Protein AF-A0AA94JSD7-F1 (afdb_monomer)

InterPro domains:
  IPR000891 Pyruvate carboxyltransferase [PS50991] (88-175)
  IPR013785 Aldolase-type TIM barrel [G3DSA:3.20.20.70] (73-175)
  IPR055268 Pyruvate carboxylase-like [PTHR43778] (1-175)

Secondary structure (DSSP, 8-state):
-TTTTTT-GGGG--PPP--HHHHHHHHHHHHHHH--TTS---PPPP----------HHHHTT---HHHHHHHHHHHHHHHHHHT-SS---EE-TTTHHHHHHSTT---HHHHHHHHHHHHHHTTTSSEEEEEETTHHHHIIIII-S-HHHHHHHHHHH--SSEEEEE-BTTTBT-

Foldseek 3Di:
DVCPPVVCCCVPVDDDDDDPPVVVVVVVVCCLVPNAPPDPPDPDDDDDDDDADADDPVVLVPQAELLNQCVPPNPVSSVVVVVPDPDDADEAAVQDDVCVVVVVLPDDLVVCLSRLRVVLVVCSHHAEYAHEADQNCVCCVPPVVHHVVCSVVSSCSNRVHHHYDYDADPPPGRD

Organism: NCBI:txid913109

Radius of gyration: 22.59 Å; Cα contacts (8 Å, |Δi|>4): 185; chains: 1; bounding box: 68×52×49 Å

pLDDT: mean 97.08, std 2.88, range [76.56, 98.94]

Nearest PDB structures (foldseek):
  3hb9-assembly1_A  TM=9.788E-01  e=1.156E-22  Staphylococcus aureus subsp. aureus Mu50
  8gk8-assembly1_C  TM=9.908E-01  e=3.538E-22  Staphylococcus aureus
  4hnv-assembly1_C  TM=9.546E-01  e=1.786E-22  Staphylococcus aureus
  3hb9-assembly1_B  TM=9.828E-01  e=3.325E-22  Staphylococcus aureus subsp. aureus Mu50
  3hbl-assembly1_D  TM=9.261E-01  e=3.765E-22  Staphylococcus aureus subsp. aureus Mu50

Sequence (175 aa):
TTKFIEETPELFDIAPTLDRGTKTLEYIGNVTINGFPNVEKRPKPEYESTKIPKISQKKINQLSGTKQILEQHGPTGVANWVRQQEDVLITDTTFRDAHQSLLATRVRTKDMMNIASKTAEVFKDSFSLEMWGGATFDVAYNFLKENPWERLERLRKAIPNVLFQMLLRASNAVG

Mean predicted aligned error: 3.94 Å

Structure (mmCIF, N/CA/C/O backbone):
data_AF-A0AA94JSD7-F1
#
_entry.id   AF-A0AA94JSD7-F1
#
loop_
_atom_site.group_PDB
_atom_site.id
_atom_site.type_symbol
_atom_site.label_atom_id
_atom_site.label_alt_id
_atom_site.label_comp_id
_atom_site.label_asym_id
_atom_site.label_entity_id
_atom_site.label_seq_id
_atom_site.pdbx_PDB_ins_code
_atom_site.Cartn_x
_atom_site.Cartn_y
_atom_site.Cartn_z
_atom_site.occupancy
_atom_site.B_iso_or_equiv
_atom_site.auth_seq_id
_atom_site.auth_comp_id
_atom_site.auth_asym_id
_atom_site.auth_atom_id
_atom_site.pdbx_PDB_model_num
ATOM 1 N N . THR A 1 1 ? 43.058 32.767 -19.040 1.00 81.81 1 THR A N 1
ATOM 2 C CA . THR A 1 1 ? 44.364 32.103 -19.258 1.00 81.81 1 THR A CA 1
ATOM 3 C C . THR A 1 1 ? 44.092 30.747 -19.898 1.00 81.81 1 THR A C 1
ATOM 5 O O . THR A 1 1 ? 42.932 30.358 -19.961 1.00 81.81 1 THR A O 1
ATOM 8 N N . THR A 1 2 ? 45.097 30.011 -20.376 1.00 87.06 2 THR A N 1
ATOM 9 C CA . THR A 1 2 ? 44.899 28.628 -20.866 1.00 87.06 2 THR A CA 1
ATOM 10 C C . THR A 1 2 ? 44.629 27.617 -19.744 1.00 87.06 2 THR A C 1
ATOM 12 O O . THR A 1 2 ? 44.245 26.492 -20.033 1.00 87.06 2 THR A O 1
ATOM 15 N N . LYS A 1 3 ? 44.780 28.020 -18.474 1.00 92.44 3 LYS A N 1
ATOM 16 C CA . LYS A 1 3 ? 44.637 27.167 -17.285 1.00 92.44 3 LYS A CA 1
ATOM 17 C C . LYS A 1 3 ? 43.233 27.121 -16.683 1.00 92.44 3 LYS A C 1
ATOM 19 O O . LYS A 1 3 ? 43.038 26.470 -15.669 1.00 92.44 3 LYS A O 1
ATOM 24 N N . PHE A 1 4 ? 42.249 27.770 -17.307 1.00 93.25 4 PHE A N 1
ATOM 25 C CA . PHE A 1 4 ? 40.882 27.850 -16.778 1.00 93.25 4 PHE A CA 1
ATOM 26 C C . PHE A 1 4 ? 40.299 26.478 -16.388 1.00 93.25 4 PHE A C 1
ATOM 28 O O . PHE A 1 4 ? 39.734 26.342 -15.316 1.00 93.25 4 PHE A O 1
ATOM 35 N N . ILE A 1 5 ? 40.500 25.441 -17.207 1.00 91.81 5 ILE A N 1
ATOM 36 C CA . ILE A 1 5 ? 40.000 24.087 -16.904 1.00 91.81 5 ILE A CA 1
ATOM 37 C C . ILE A 1 5 ? 40.773 23.432 -15.742 1.00 91.81 5 ILE A C 1
ATOM 39 O O . ILE A 1 5 ? 40.181 22.705 -14.952 1.00 91.81 5 ILE A O 1
ATOM 43 N N . GLU A 1 6 ? 42.078 23.693 -15.613 1.00 93.31 6 GLU A N 1
ATOM 44 C CA . GLU A 1 6 ? 42.913 23.175 -14.513 1.00 93.31 6 GLU A CA 1
ATOM 45 C C . GLU A 1 6 ? 42.570 23.845 -13.171 1.00 93.31 6 GLU A C 1
ATOM 47 O O . GLU A 1 6 ? 42.670 23.222 -12.118 1.00 93.31 6 GLU A O 1
ATOM 52 N N . GLU A 1 7 ? 42.165 25.116 -13.214 1.00 94.00 7 GLU A N 1
ATOM 53 C CA . GLU A 1 7 ? 41.903 25.967 -12.047 1.00 94.00 7 GLU A CA 1
ATOM 54 C C . GLU A 1 7 ? 40.433 25.926 -11.580 1.00 94.00 7 GLU A C 1
ATOM 56 O O . GLU A 1 7 ? 40.084 26.601 -10.616 1.00 94.00 7 GLU A O 1
ATOM 61 N N . THR A 1 8 ? 39.558 25.160 -12.243 1.00 94.06 8 THR A N 1
ATOM 62 C CA . THR A 1 8 ? 38.105 25.103 -11.965 1.00 94.06 8 THR A CA 1
ATOM 63 C C . THR A 1 8 ? 37.633 23.643 -11.809 1.00 94.06 8 THR A C 1
ATOM 65 O O . THR A 1 8 ? 37.013 23.083 -12.720 1.00 94.06 8 THR A O 1
ATOM 68 N N . PRO A 1 9 ? 37.959 22.972 -10.683 1.00 93.31 9 PRO A N 1
ATOM 69 C CA . PRO A 1 9 ? 37.650 21.555 -10.456 1.00 93.31 9 PRO A CA 1
ATOM 70 C C . PRO A 1 9 ? 36.146 21.231 -10.446 1.00 93.31 9 PRO A C 1
ATOM 72 O O . PRO A 1 9 ? 35.765 20.099 -10.742 1.00 93.31 9 PRO A O 1
ATOM 75 N N . GLU A 1 10 ? 35.279 22.208 -10.172 1.00 94.56 10 GLU A N 1
ATOM 76 C CA . GLU A 1 10 ? 33.820 22.067 -10.208 1.00 94.56 10 GLU A CA 1
ATOM 77 C C . GLU A 1 10 ? 33.263 21.761 -11.609 1.00 94.56 10 GLU A C 1
ATOM 79 O O . GLU A 1 10 ? 32.153 21.251 -11.725 1.00 94.56 10 GLU A O 1
ATOM 84 N N . LEU A 1 11 ? 34.039 21.978 -12.681 1.00 92.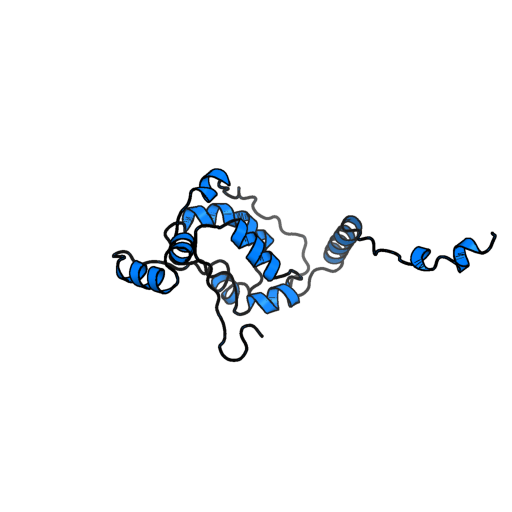94 11 LEU A N 1
ATOM 85 C CA . LEU A 1 11 ? 33.667 21.546 -14.038 1.00 92.94 11 LEU A CA 1
ATOM 86 C C . LEU A 1 11 ? 33.501 20.022 -14.153 1.00 92.94 11 LEU A C 1
ATOM 88 O O . LEU A 1 11 ? 32.858 19.542 -15.087 1.00 92.94 11 LEU A O 1
ATOM 92 N N . PHE A 1 12 ? 34.076 19.269 -13.212 1.00 94.12 12 PHE A N 1
ATOM 93 C CA . PHE A 1 12 ? 33.972 17.815 -13.133 1.00 94.12 12 PHE A CA 1
ATOM 94 C C . PHE A 1 12 ? 32.955 17.337 -12.084 1.00 94.12 12 PHE A C 1
ATOM 96 O O . PHE A 1 12 ? 32.828 16.128 -11.878 1.00 94.12 12 PHE A O 1
ATOM 103 N N . ASP A 1 13 ? 32.191 18.244 -11.464 1.00 93.62 13 ASP A N 1
ATOM 104 C CA . ASP A 1 13 ? 31.026 17.889 -10.648 1.00 93.62 13 ASP A CA 1
ATOM 105 C C . ASP A 1 13 ? 29.843 17.517 -11.561 1.00 93.62 13 ASP A C 1
ATOM 107 O O . ASP A 1 13 ? 28.935 18.301 -11.852 1.00 93.62 13 ASP A O 1
ATOM 111 N N . ILE A 1 14 ? 29.914 16.308 -12.121 1.00 93.94 14 ILE A N 1
ATOM 112 C CA . ILE A 1 14 ? 28.932 15.809 -13.081 1.00 93.94 14 ILE A CA 1
ATOM 113 C C . ILE A 1 14 ? 27.746 15.220 -12.321 1.00 93.94 14 ILE A C 1
ATOM 115 O O . ILE A 1 14 ? 27.817 14.128 -11.751 1.00 93.94 14 ILE A O 1
ATOM 119 N N . ALA A 1 15 ? 26.609 15.909 -12.394 1.00 92.50 15 ALA A N 1
ATOM 120 C CA . ALA A 1 15 ? 25.356 15.384 -11.880 1.00 92.50 15 ALA A CA 1
ATOM 121 C C . ALA A 1 15 ? 24.911 14.145 -12.688 1.00 92.50 15 ALA A C 1
ATOM 123 O O . ALA A 1 15 ? 24.848 14.198 -13.923 1.00 92.50 15 ALA A O 1
ATOM 124 N N . PRO A 1 16 ? 24.541 13.034 -12.028 1.00 91.81 16 PRO A N 1
ATOM 125 C CA . PRO A 1 16 ? 24.044 11.860 -12.727 1.00 91.81 16 PRO A CA 1
ATOM 126 C C . PRO A 1 16 ? 22.697 12.174 -13.386 1.00 91.81 16 PRO A C 1
ATOM 128 O O . PRO A 1 16 ? 21.718 12.516 -12.718 1.00 91.81 16 PRO A O 1
ATOM 131 N N . THR A 1 17 ? 22.619 12.017 -14.705 1.00 91.69 17 THR A N 1
ATOM 132 C CA . THR A 1 17 ? 21.357 12.114 -15.441 1.00 91.69 17 THR A CA 1
ATOM 133 C C . THR A 1 17 ? 20.644 10.763 -15.448 1.00 91.69 17 THR A C 1
ATOM 135 O O . THR A 1 17 ? 21.248 9.697 -15.575 1.00 91.69 17 THR A O 1
ATOM 138 N N . LEU A 1 18 ? 19.322 10.789 -15.273 1.00 92.31 18 LEU A N 1
ATOM 139 C CA . LEU A 1 18 ? 18.494 9.585 -15.246 1.00 92.31 18 LEU A CA 1
ATOM 140 C C . LEU A 1 18 ? 17.660 9.488 -16.522 1.00 92.31 18 LEU A C 1
ATOM 142 O O . LEU A 1 18 ? 16.767 10.303 -16.743 1.00 92.31 18 LEU A O 1
ATOM 146 N N . ASP A 1 19 ? 17.879 8.436 -17.307 1.00 94.12 19 ASP A N 1
ATOM 147 C CA . ASP A 1 19 ? 17.042 8.114 -18.462 1.00 94.12 19 ASP A CA 1
ATOM 148 C C . ASP A 1 19 ? 16.009 7.035 -18.107 1.00 94.12 19 ASP A C 1
ATOM 150 O O . ASP A 1 19 ? 16.274 5.830 -18.123 1.00 94.12 19 ASP A O 1
ATOM 154 N N . ARG A 1 20 ? 14.802 7.477 -17.744 1.00 94.94 20 ARG A N 1
ATOM 155 C CA . ARG A 1 20 ? 13.689 6.570 -17.421 1.00 94.94 20 ARG A CA 1
ATOM 156 C C . ARG A 1 20 ? 13.111 5.889 -18.663 1.00 94.94 20 ARG A C 1
ATOM 158 O O . ARG A 1 20 ? 12.557 4.799 -18.531 1.00 94.94 20 ARG A O 1
ATOM 165 N N . GLY A 1 21 ? 13.205 6.525 -19.832 1.00 96.31 21 GLY A N 1
ATOM 166 C CA . GLY A 1 21 ? 12.633 6.015 -21.076 1.00 96.31 21 GLY A CA 1
ATOM 167 C C . GLY A 1 21 ? 13.380 4.772 -21.533 1.00 96.31 21 GLY A C 1
ATOM 168 O O . GLY A 1 21 ? 12.786 3.696 -21.621 1.00 96.31 21 GLY A O 1
ATOM 169 N N . THR A 1 22 ? 14.696 4.901 -21.701 1.00 97.19 22 THR A N 1
ATOM 170 C CA . THR A 1 22 ? 15.569 3.801 -22.130 1.00 97.19 22 THR A CA 1
ATOM 171 C C . THR A 1 22 ? 15.508 2.627 -21.154 1.00 97.19 22 T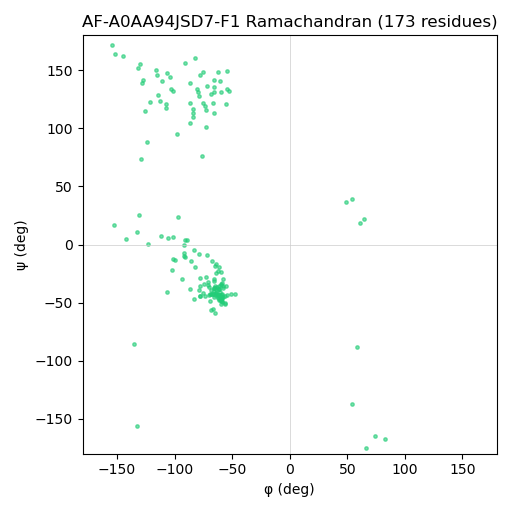HR A C 1
ATOM 173 O O . THR A 1 22 ? 15.207 1.510 -21.567 1.00 97.19 22 THR A O 1
ATOM 176 N N . LYS A 1 23 ? 15.616 2.878 -19.841 1.00 97.38 23 LYS A N 1
ATOM 177 C CA . LYS A 1 23 ? 15.511 1.820 -18.815 1.00 97.38 23 LYS A CA 1
ATOM 178 C C . LYS A 1 23 ? 14.173 1.073 -18.840 1.00 97.38 23 LYS A C 1
ATOM 180 O O . LYS A 1 23 ? 14.117 -0.125 -18.563 1.00 97.38 23 LYS A O 1
ATOM 185 N N . THR A 1 24 ? 13.078 1.763 -19.167 1.00 98.19 24 THR A N 1
ATOM 186 C CA . THR A 1 24 ? 11.755 1.127 -19.287 1.00 98.19 24 THR A CA 1
ATOM 187 C C . THR A 1 24 ? 11.691 0.221 -20.516 1.00 98.19 24 THR A C 1
ATOM 189 O O . THR A 1 24 ? 11.184 -0.898 -20.423 1.00 98.19 24 THR A O 1
ATOM 192 N N . LEU A 1 25 ? 12.219 0.677 -21.656 1.00 98.44 25 LEU A N 1
ATOM 193 C CA . LEU A 1 25 ? 12.281 -0.122 -22.881 1.00 98.44 25 LEU A CA 1
ATOM 194 C C . LEU A 1 25 ? 13.176 -1.354 -22.706 1.00 98.44 25 LEU A C 1
ATOM 196 O O . LEU A 1 25 ? 12.776 -2.448 -23.097 1.00 98.44 25 LEU A O 1
ATOM 200 N N . GLU A 1 26 ? 14.328 -1.202 -22.053 1.00 98.56 26 GLU A N 1
ATOM 201 C CA . GLU A 1 26 ? 15.231 -2.308 -21.714 1.00 98.56 26 GLU A CA 1
ATOM 202 C C . GLU A 1 26 ? 14.545 -3.357 -20.834 1.00 98.56 26 GLU A C 1
ATOM 204 O O . GLU A 1 26 ? 14.630 -4.552 -21.117 1.00 98.56 26 GLU A O 1
ATOM 209 N N . TYR A 1 27 ? 13.805 -2.931 -19.803 1.00 98.38 27 TYR A N 1
ATOM 210 C CA . TYR A 1 27 ? 13.045 -3.850 -18.954 1.00 98.38 27 TYR A CA 1
ATOM 211 C C . TYR A 1 27 ? 11.997 -4.635 -19.757 1.00 98.38 27 TYR A C 1
ATOM 213 O O . TYR A 1 27 ? 11.925 -5.861 -19.644 1.00 98.38 27 TYR A O 1
ATOM 221 N N . ILE A 1 28 ? 11.205 -3.948 -20.590 1.00 98.44 28 ILE A N 1
ATOM 222 C CA . ILE A 1 28 ? 10.177 -4.587 -21.426 1.00 98.44 28 ILE A CA 1
ATOM 223 C C . ILE A 1 28 ? 10.821 -5.569 -22.411 1.00 98.44 28 ILE A C 1
ATOM 225 O O . ILE A 1 28 ? 10.350 -6.701 -22.531 1.00 98.44 28 ILE A O 1
ATOM 229 N N . GLY A 1 29 ? 11.903 -5.167 -23.083 1.00 98.44 29 GLY A N 1
ATOM 230 C CA . GLY A 1 29 ? 12.640 -6.019 -24.016 1.00 98.44 29 GLY A CA 1
ATOM 231 C C . GLY A 1 29 ? 13.191 -7.272 -23.336 1.00 98.44 29 GLY A C 1
ATOM 232 O O . GLY A 1 29 ? 12.947 -8.384 -23.806 1.00 98.44 29 GLY A O 1
ATOM 233 N N . ASN A 1 30 ? 13.843 -7.111 -22.180 1.00 98.50 30 ASN A N 1
ATOM 234 C CA . ASN A 1 30 ? 14.400 -8.222 -21.413 1.00 98.50 30 ASN A CA 1
ATOM 235 C C . ASN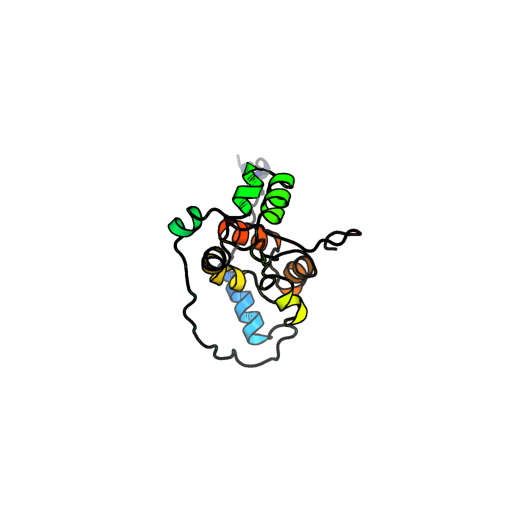 A 1 30 ? 13.323 -9.239 -21.005 1.00 98.50 30 ASN A C 1
ATOM 237 O O . ASN A 1 30 ? 13.490 -10.431 -21.252 1.00 98.50 30 ASN A O 1
ATOM 241 N N . VAL A 1 31 ? 12.196 -8.787 -20.441 1.00 98.25 31 VAL A N 1
ATOM 242 C CA . VAL A 1 31 ? 11.102 -9.690 -20.035 1.00 98.25 31 VAL A CA 1
ATOM 243 C C . VAL A 1 31 ? 10.447 -10.365 -21.244 1.00 98.25 31 VAL A C 1
ATOM 245 O O . VAL A 1 31 ? 10.105 -11.543 -21.175 1.00 98.25 31 VAL A O 1
ATOM 248 N N . THR A 1 32 ? 10.305 -9.655 -22.365 1.00 98.19 32 THR A N 1
ATOM 249 C CA . THR A 1 32 ? 9.705 -10.201 -23.595 1.00 98.19 32 THR A CA 1
ATOM 250 C C . THR A 1 32 ? 10.541 -11.345 -24.179 1.00 98.19 32 THR A C 1
ATOM 252 O O . THR A 1 32 ? 9.987 -12.359 -24.598 1.00 98.19 32 THR A O 1
ATOM 255 N N . ILE A 1 33 ? 11.871 -11.212 -24.184 1.00 98.00 33 ILE A N 1
ATOM 256 C CA . ILE A 1 33 ? 12.790 -12.199 -24.774 1.00 98.00 33 ILE A CA 1
ATOM 257 C C . ILE A 1 33 ? 13.076 -13.346 -23.788 1.00 98.00 33 ILE A C 1
ATOM 259 O O . ILE A 1 33 ? 13.001 -14.535 -24.135 1.00 98.00 33 ILE A O 1
ATOM 263 N N . ASN A 1 34 ? 13.379 -12.995 -22.537 1.00 98.19 34 ASN A N 1
ATOM 264 C CA . ASN A 1 34 ? 13.928 -13.922 -21.548 1.00 98.19 34 ASN A CA 1
ATOM 265 C C . ASN A 1 34 ? 12.879 -14.478 -20.572 1.00 98.19 34 ASN A C 1
ATOM 267 O O . ASN A 1 34 ? 13.139 -15.486 -19.920 1.00 98.19 34 ASN A O 1
ATOM 271 N N . GLY A 1 35 ? 11.680 -13.894 -20.513 1.00 97.81 35 GLY A N 1
ATOM 272 C CA . GLY A 1 35 ? 10.651 -14.239 -19.530 1.00 97.81 35 GLY A CA 1
ATOM 273 C C . GLY A 1 35 ? 10.852 -13.533 -18.184 1.00 97.81 35 GLY A C 1
ATOM 274 O O . GLY A 1 35 ? 11.639 -12.594 -18.063 1.00 97.81 35 GLY A O 1
ATOM 275 N N . PHE A 1 36 ? 10.120 -13.979 -17.159 1.00 98.19 36 PHE A N 1
ATOM 276 C CA . PHE A 1 36 ? 10.217 -13.446 -15.797 1.00 98.19 36 PHE A CA 1
ATOM 277 C C . PHE A 1 36 ? 10.415 -14.589 -14.784 1.00 98.19 36 PHE A C 1
ATOM 279 O O . PHE A 1 36 ? 9.768 -15.629 -14.925 1.00 98.19 36 PHE A O 1
ATOM 286 N N . PRO A 1 37 ? 11.275 -14.436 -13.759 1.00 97.12 37 PRO A N 1
ATOM 287 C CA . PRO A 1 37 ? 11.501 -15.483 -12.763 1.00 97.12 37 PRO A CA 1
ATOM 288 C C . PRO A 1 37 ? 10.206 -15.956 -12.088 1.00 97.12 37 PRO A C 1
ATOM 290 O O . PRO A 1 37 ? 9.402 -15.138 -11.643 1.00 97.12 37 PRO A O 1
ATOM 293 N N . ASN A 1 38 ? 10.026 -17.275 -11.966 1.00 96.50 38 ASN A N 1
ATOM 294 C CA . ASN A 1 38 ? 8.827 -17.918 -11.399 1.00 96.50 38 ASN A CA 1
ATOM 295 C C . ASN A 1 38 ? 7.511 -17.629 -12.146 1.00 96.50 38 ASN A C 1
ATOM 297 O O . ASN A 1 38 ? 6.431 -17.839 -11.595 1.00 96.50 38 ASN A O 1
ATOM 301 N N . VAL A 1 39 ? 7.584 -17.172 -13.396 1.00 97.69 39 VAL A N 1
ATOM 302 C CA . VAL A 1 39 ? 6.442 -17.101 -14.310 1.00 97.69 39 VAL A CA 1
ATOM 303 C C . VAL A 1 39 ? 6.712 -18.064 -15.457 1.00 97.69 39 VAL A C 1
ATOM 305 O O . VAL A 1 39 ? 7.778 -18.025 -16.068 1.00 97.69 39 VAL A O 1
ATOM 30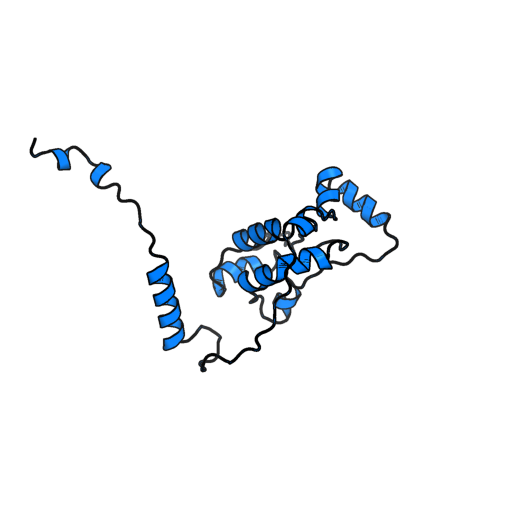8 N N . GLU A 1 40 ? 5.749 -18.937 -15.746 1.00 97.31 40 GLU A N 1
ATOM 309 C CA . GLU A 1 40 ? 5.820 -19.834 -16.899 1.00 97.31 40 GLU A CA 1
ATOM 310 C C . GLU A 1 40 ? 6.095 -19.036 -18.182 1.00 97.31 40 GLU A C 1
ATOM 312 O O . GLU A 1 40 ? 5.440 -18.021 -18.447 1.00 97.31 40 GLU A O 1
ATOM 317 N N . LYS A 1 41 ? 7.066 -19.483 -18.987 1.00 96.94 41 LYS A N 1
ATOM 318 C CA . LYS A 1 41 ? 7.393 -18.824 -20.253 1.00 96.94 41 LYS A CA 1
ATOM 319 C C . LYS A 1 41 ? 6.293 -19.113 -21.274 1.00 96.94 41 LYS A C 1
ATOM 321 O O . LYS A 1 41 ? 6.264 -20.173 -21.887 1.00 96.94 41 LYS A O 1
ATOM 326 N N . ARG A 1 42 ? 5.407 -18.139 -21.463 1.00 96.31 42 ARG A N 1
ATOM 327 C CA . ARG A 1 42 ? 4.261 -18.200 -22.377 1.00 96.31 42 ARG A CA 1
ATOM 328 C C . ARG A 1 42 ? 3.989 -16.828 -23.008 1.00 96.31 42 ARG A C 1
ATOM 330 O O . ARG A 1 42 ? 4.456 -15.823 -22.463 1.00 96.31 42 ARG A O 1
ATOM 337 N N . PRO A 1 43 ? 3.237 -16.750 -24.122 1.00 97.19 43 PRO A N 1
ATOM 338 C CA . PRO A 1 43 ? 2.751 -15.476 -24.647 1.00 97.19 43 PRO A CA 1
ATOM 339 C C . PRO A 1 43 ? 1.971 -14.704 -23.580 1.00 97.19 43 PRO A C 1
ATOM 341 O O . PRO A 1 43 ? 1.333 -15.308 -22.713 1.00 97.19 43 PRO A O 1
ATOM 344 N N . LYS A 1 44 ? 2.004 -13.367 -23.644 1.00 97.31 44 LYS A N 1
ATOM 345 C CA . LYS A 1 44 ? 1.221 -12.528 -22.732 1.00 97.31 44 LYS A CA 1
ATOM 346 C C . LYS A 1 44 ? -0.260 -12.933 -22.834 1.00 97.31 44 LYS A C 1
ATOM 348 O O . LYS A 1 44 ? -0.812 -12.825 -23.926 1.00 97.31 44 LYS A O 1
ATOM 353 N N . PRO A 1 45 ? -0.899 -13.362 -21.733 1.00 96.75 45 PRO A N 1
ATOM 354 C CA . PRO A 1 45 ? -2.309 -13.719 -21.761 1.00 96.75 45 PRO A CA 1
ATOM 355 C C . PRO A 1 45 ? -3.175 -12.517 -22.125 1.00 96.75 45 PRO A C 1
ATOM 357 O O . PRO A 1 45 ? -2.863 -11.377 -21.759 1.00 96.75 45 PRO A O 1
ATOM 360 N N . GLU A 1 46 ? -4.290 -12.784 -22.790 1.00 96.75 46 GLU A N 1
ATOM 361 C CA . GLU A 1 46 ? -5.370 -11.815 -22.904 1.00 96.75 46 GLU A CA 1
ATOM 362 C C . GLU A 1 46 ? -6.113 -11.765 -21.568 1.00 96.75 46 GLU A C 1
ATOM 364 O O . GLU A 1 46 ? -6.576 -12.782 -21.055 1.00 96.75 46 GLU A O 1
ATOM 369 N N . TYR A 1 47 ? -6.164 -10.577 -20.971 1.00 95.25 47 TYR A N 1
ATOM 370 C CA . TYR A 1 47 ? -6.870 -10.342 -19.717 1.00 95.25 47 TYR A CA 1
ATOM 371 C C . TYR A 1 47 ? -8.173 -9.610 -19.998 1.00 95.25 47 TYR A C 1
ATOM 373 O O . TYR A 1 47 ? -8.217 -8.710 -20.840 1.00 95.25 47 TYR A O 1
ATOM 381 N N . GLU A 1 48 ? -9.210 -9.943 -19.236 1.00 94.62 48 GLU A N 1
ATOM 382 C CA . GLU A 1 48 ? -10.470 -9.214 -19.273 1.00 94.62 48 GLU A CA 1
ATOM 383 C C . GLU A 1 48 ? -10.255 -7.742 -18.902 1.00 94.62 48 GLU A C 1
ATOM 385 O O . GLU A 1 48 ? -9.616 -7.400 -17.900 1.00 94.62 48 GLU A O 1
ATOM 390 N N . SER A 1 49 ? -10.803 -6.844 -19.719 1.00 90.00 49 SER A N 1
ATOM 391 C CA . SER A 1 49 ? -10.795 -5.420 -19.418 1.00 90.00 49 SER A CA 1
ATOM 392 C C . SER A 1 49 ? -12.007 -5.069 -18.557 1.00 90.00 49 SER A C 1
ATOM 394 O O . SER A 1 49 ? -13.121 -4.938 -19.067 1.00 90.00 49 SER A O 1
ATOM 396 N N . THR A 1 50 ? -11.790 -4.844 -17.264 1.00 88.62 50 THR A N 1
ATOM 397 C CA . THR A 1 50 ? -12.849 -4.381 -16.357 1.00 88.62 50 THR A CA 1
ATOM 398 C C . THR A 1 50 ? -12.694 -2.895 -16.068 1.00 88.62 50 THR A C 1
ATOM 400 O O . THR A 1 50 ? -11.603 -2.402 -15.769 1.00 88.62 50 THR A O 1
ATOM 403 N N . LYS A 1 51 ? -13.802 -2.149 -16.137 1.00 94.56 51 LYS A N 1
ATOM 404 C CA . LYS A 1 51 ? -13.814 -0.737 -15.740 1.00 94.56 51 LYS A CA 1
ATOM 405 C C . LYS A 1 51 ? -13.559 -0.639 -14.239 1.00 94.56 51 LYS A C 1
ATOM 407 O O . LYS A 1 51 ? -14.389 -1.047 -13.434 1.00 94.56 51 LYS A O 1
ATOM 412 N N . ILE A 1 52 ? -12.418 -0.066 -13.871 1.00 95.88 52 ILE A N 1
ATOM 413 C CA . ILE A 1 52 ? -12.060 0.152 -12.469 1.00 95.88 52 ILE A CA 1
ATOM 414 C C . ILE A 1 52 ? -12.909 1.313 -11.924 1.00 95.88 52 ILE A C 1
ATOM 416 O O . ILE A 1 52 ? -12.796 2.428 -12.450 1.00 95.88 52 ILE A O 1
ATOM 420 N N . PRO A 1 53 ? -13.752 1.094 -10.896 1.00 95.88 53 PRO A N 1
ATOM 421 C CA . PRO A 1 53 ? -14.559 2.158 -10.315 1.00 95.88 53 PRO A CA 1
ATOM 422 C C . PRO A 1 53 ? -13.655 3.189 -9.635 1.00 95.88 53 PRO A C 1
ATOM 424 O O . PRO A 1 53 ? -12.729 2.838 -8.904 1.00 95.88 53 PRO A O 1
ATOM 427 N N . LYS A 1 54 ? -13.931 4.475 -9.864 1.00 95.06 54 LYS A N 1
ATOM 428 C CA . LYS A 1 54 ? -13.167 5.585 -9.285 1.00 95.06 54 LYS A CA 1
ATOM 429 C C . LYS A 1 54 ? -14.084 6.566 -8.588 1.00 95.06 54 LYS A C 1
ATOM 431 O O . LYS A 1 54 ? -15.156 6.883 -9.097 1.00 95.06 54 LYS A O 1
ATOM 436 N N . ILE A 1 55 ? -13.615 7.079 -7.459 1.00 97.19 55 ILE A N 1
ATOM 437 C CA . ILE A 1 55 ? -14.302 8.105 -6.680 1.00 97.19 55 ILE A CA 1
ATOM 438 C C . ILE A 1 55 ? -13.522 9.410 -6.778 1.00 97.19 55 ILE A C 1
ATOM 440 O O . ILE A 1 55 ? -12.292 9.414 -6.808 1.00 97.19 55 ILE A O 1
ATOM 444 N N . SER A 1 56 ? -14.241 10.528 -6.883 1.00 96.69 56 SER A N 1
ATOM 445 C CA . SER A 1 56 ? -13.609 11.838 -6.995 1.00 96.69 56 SER A CA 1
ATOM 446 C C . SER A 1 56 ? -12.862 12.191 -5.708 1.00 96.69 56 SER A C 1
ATOM 448 O O . SER A 1 56 ? -13.353 11.963 -4.601 1.00 96.69 56 SER A O 1
ATOM 450 N N . GLN A 1 57 ? -11.695 12.824 -5.848 1.00 93.00 57 GLN A N 1
ATOM 451 C CA . GLN A 1 57 ? -10.907 13.257 -4.691 1.00 93.00 57 GLN A CA 1
ATOM 452 C C . GLN A 1 57 ? -11.690 14.230 -3.796 1.00 93.00 57 GLN A C 1
ATOM 454 O O . GLN A 1 57 ? -11.557 14.189 -2.578 1.00 93.00 57 GLN A O 1
ATOM 459 N N . LYS A 1 58 ? -12.563 15.060 -4.388 1.00 96.25 58 LYS A N 1
ATOM 460 C CA . LYS A 1 58 ? -13.454 15.961 -3.645 1.00 96.25 58 LYS A CA 1
ATOM 461 C C . LYS A 1 58 ? -14.347 15.192 -2.669 1.00 96.25 58 LYS A C 1
ATOM 463 O O . LYS A 1 58 ? -14.464 15.611 -1.526 1.00 96.25 58 LYS A O 1
ATOM 468 N N . LYS A 1 59 ? -14.945 14.078 -3.108 1.00 96.94 59 LYS A N 1
ATOM 469 C CA . LYS A 1 59 ? -15.785 13.238 -2.245 1.00 96.94 59 LYS A CA 1
ATOM 470 C C . LYS A 1 59 ? -14.954 12.564 -1.154 1.00 96.94 59 LYS A C 1
ATOM 472 O O . LYS A 1 59 ? -15.365 12.566 -0.005 1.00 96.94 59 LYS A O 1
ATOM 477 N N . ILE A 1 60 ? -13.775 12.044 -1.499 1.00 97.00 60 ILE A N 1
ATOM 478 C CA . ILE A 1 60 ? -12.876 11.377 -0.542 1.00 97.00 60 ILE A CA 1
ATOM 479 C C . ILE A 1 60 ? -12.439 12.331 0.574 1.00 97.00 60 ILE A C 1
ATOM 481 O O . ILE A 1 60 ? -12.476 11.963 1.741 1.00 97.00 60 ILE A O 1
ATOM 485 N N . ASN A 1 61 ? -12.083 13.570 0.233 1.00 94.69 61 ASN A N 1
ATOM 486 C CA . ASN A 1 61 ? -11.636 14.567 1.208 1.00 94.69 61 ASN A CA 1
ATOM 487 C C . ASN A 1 61 ? -12.745 15.027 2.172 1.00 94.69 61 ASN A C 1
ATOM 489 O O . ASN A 1 61 ? -12.445 15.687 3.159 1.00 94.69 61 ASN A O 1
ATOM 493 N N . GLN A 1 62 ? -14.011 14.722 1.875 1.00 96.81 62 GLN A N 1
ATOM 494 C CA . GLN A 1 62 ? -15.149 14.997 2.757 1.00 96.81 62 GLN A CA 1
ATOM 495 C C . GLN A 1 62 ? -15.462 13.825 3.694 1.00 96.81 62 GLN A C 1
ATOM 497 O O . GLN A 1 62 ? -16.281 13.977 4.597 1.00 96.81 62 GLN A O 1
ATOM 502 N N . LEU A 1 63 ? -14.855 12.653 3.477 1.00 97.00 63 LEU A N 1
ATOM 503 C CA . LEU A 1 63 ? -15.045 11.503 4.351 1.00 97.00 63 LEU A CA 1
ATOM 504 C C . LEU A 1 63 ? -14.326 11.741 5.681 1.00 97.00 63 LEU A C 1
ATOM 506 O O . LEU A 1 63 ? -13.169 12.157 5.706 1.00 97.00 63 LEU A O 1
ATOM 510 N N . SER A 1 64 ? -15.007 11.410 6.773 1.00 97.44 64 SER A N 1
ATOM 511 C CA . SER A 1 64 ? -14.465 11.428 8.128 1.00 97.44 64 SER A CA 1
ATOM 512 C C . SER A 1 64 ? -14.700 10.057 8.739 1.00 97.44 64 SER A C 1
ATOM 514 O O . SER A 1 64 ? -15.849 9.653 8.890 1.00 97.44 64 SER A O 1
ATOM 516 N N . GLY A 1 65 ? -13.624 9.336 9.033 1.00 98.12 65 GLY A N 1
ATOM 517 C CA . GLY A 1 65 ? -13.679 7.982 9.572 1.00 98.12 65 GLY A CA 1
ATOM 518 C C . GLY A 1 65 ? -12.749 7.805 10.764 1.00 98.12 65 GLY A C 1
ATOM 519 O O . GLY A 1 65 ? -12.364 8.759 11.447 1.00 98.12 65 GLY A O 1
ATOM 520 N N . THR A 1 66 ? -12.347 6.563 11.008 1.00 98.75 66 THR A N 1
ATOM 521 C CA . THR A 1 66 ? -11.515 6.193 12.159 1.00 98.75 66 THR A CA 1
ATOM 522 C C . THR A 1 66 ? -10.160 6.906 12.191 1.00 98.75 66 THR A C 1
ATOM 524 O O . THR A 1 66 ? -9.606 7.119 13.272 1.00 98.75 66 THR A O 1
ATOM 527 N N . LYS A 1 67 ? -9.641 7.367 11.041 1.00 98.69 67 LYS A N 1
ATOM 528 C CA . LYS A 1 67 ? -8.428 8.198 11.002 1.00 98.69 67 LYS A CA 1
ATOM 529 C C . LYS A 1 67 ? -8.632 9.546 11.692 1.00 98.69 67 LYS A C 1
ATOM 531 O O . LYS A 1 67 ? -7.762 9.960 12.454 1.00 98.69 67 LYS A O 1
ATOM 536 N N . GLN A 1 68 ? -9.767 10.200 11.458 1.00 98.75 68 GLN A N 1
ATOM 537 C CA . GLN A 1 68 ? -10.081 11.497 12.058 1.00 98.75 68 GLN A CA 1
ATOM 538 C C . GLN A 1 68 ? -10.336 11.358 13.561 1.00 98.75 68 GLN A C 1
ATOM 540 O O . GLN A 1 68 ? -9.889 12.200 14.333 1.00 98.75 68 GLN A O 1
ATOM 545 N N . ILE A 1 69 ? -10.964 10.259 13.996 1.00 98.62 69 ILE A N 1
ATOM 546 C CA . ILE A 1 69 ? -11.136 9.965 15.427 1.00 98.62 69 ILE A CA 1
ATOM 547 C C . ILE A 1 69 ? -9.770 9.871 16.117 1.00 98.62 69 ILE A C 1
ATOM 549 O O . ILE A 1 69 ? -9.572 10.489 17.162 1.00 98.62 69 ILE A O 1
ATOM 553 N N . LEU A 1 70 ? -8.813 9.157 15.510 1.00 98.81 70 LEU A N 1
ATOM 554 C CA . LEU A 1 70 ? -7.447 9.059 16.028 1.00 98.81 70 LEU A CA 1
ATOM 555 C C . LEU A 1 70 ? -6.740 10.419 16.079 1.00 98.81 70 LEU A C 1
ATOM 557 O O . LEU A 1 70 ? -6.068 10.712 17.061 1.00 98.81 70 LEU A O 1
ATOM 561 N N . GLU A 1 71 ? -6.871 11.241 15.039 1.00 98.44 71 GLU A N 1
ATOM 562 C CA . GLU A 1 71 ? -6.238 12.567 14.989 1.00 98.44 71 GLU A CA 1
ATOM 563 C C . GLU A 1 71 ? -6.791 13.526 16.046 1.00 98.44 71 GLU A C 1
ATOM 565 O O . GLU A 1 71 ? -6.036 14.315 16.605 1.00 98.44 71 GLU A O 1
ATOM 570 N N . GLN A 1 72 ? -8.089 13.445 16.335 1.00 98.50 72 GLN A N 1
ATOM 571 C CA . GLN A 1 72 ? -8.765 14.353 17.261 1.00 98.50 72 GLN A CA 1
ATOM 572 C C . GLN A 1 72 ? -8.679 13.897 18.722 1.00 98.50 72 GLN A C 1
ATOM 574 O O . GLN A 1 72 ? -8.533 14.725 19.617 1.00 98.50 72 GLN A O 1
ATOM 579 N N . HIS A 1 73 ? -8.770 12.588 18.974 1.00 98.31 73 HIS A N 1
ATOM 580 C CA . HIS A 1 73 ? -8.957 12.036 20.323 1.00 98.31 73 HIS A CA 1
ATOM 581 C C . HIS A 1 73 ? -7.864 11.039 20.740 1.00 98.31 73 HIS A C 1
ATOM 583 O O . HIS A 1 73 ? -7.902 10.492 21.845 1.00 98.31 73 HIS A O 1
ATOM 589 N N . GLY A 1 74 ? -6.882 10.783 19.872 1.00 98.62 74 GLY A N 1
ATOM 590 C CA . GLY A 1 74 ? -5.774 9.875 20.145 1.00 98.62 74 GLY A CA 1
ATOM 591 C C . GLY A 1 74 ? -6.184 8.399 20.290 1.00 98.62 74 GLY A C 1
ATOM 592 O O . GLY A 1 74 ? -7.345 8.029 20.085 1.00 98.62 74 GLY A O 1
ATOM 593 N N . PRO A 1 75 ? -5.229 7.520 20.651 1.00 98.62 75 PRO A N 1
ATOM 594 C CA . PRO A 1 75 ? -5.465 6.076 20.737 1.00 98.62 75 PRO A CA 1
ATOM 595 C C . PRO A 1 75 ? -6.550 5.686 21.750 1.00 98.62 75 PRO A C 1
ATOM 597 O O . PRO A 1 75 ? -7.395 4.839 21.463 1.00 98.62 75 PRO A O 1
ATOM 600 N N . THR A 1 76 ? -6.572 6.334 22.919 1.00 98.50 76 THR A N 1
ATOM 601 C CA . THR A 1 76 ? -7.591 6.087 23.952 1.00 98.50 76 THR A CA 1
ATOM 602 C C . THR A 1 76 ? -8.984 6.492 23.472 1.00 98.50 76 THR A C 1
ATOM 604 O O . THR A 1 76 ? -9.951 5.781 23.739 1.00 98.50 76 THR A O 1
ATOM 607 N N . GLY A 1 77 ? -9.087 7.588 22.712 1.00 98.56 77 GLY A N 1
ATOM 608 C CA . GLY A 1 77 ? -10.336 8.018 22.091 1.00 98.56 77 GLY A CA 1
ATOM 609 C C . GLY A 1 77 ? -10.891 6.979 21.122 1.00 98.56 77 GLY A C 1
ATOM 610 O O . GLY A 1 77 ? -12.062 6.623 21.220 1.00 98.56 77 GLY A O 1
ATOM 611 N N . VAL A 1 78 ? -10.039 6.414 20.261 1.00 98.69 78 VAL A N 1
ATOM 612 C CA . VAL A 1 78 ? -10.430 5.311 19.364 1.00 98.69 78 VAL A CA 1
ATOM 613 C C . VAL A 1 78 ? -10.909 4.100 20.164 1.00 98.69 78 VAL A C 1
ATOM 615 O O . VAL A 1 78 ? -11.975 3.566 19.876 1.00 98.69 78 VAL A O 1
ATOM 618 N N . ALA A 1 79 ? -10.174 3.684 21.200 1.00 98.56 79 ALA A N 1
ATOM 619 C CA . ALA A 1 79 ? -10.558 2.531 22.016 1.00 98.56 79 ALA A CA 1
ATOM 620 C C . ALA A 1 79 ? -11.911 2.730 22.723 1.00 98.56 79 ALA A C 1
ATOM 622 O O . ALA A 1 79 ? -12.704 1.795 22.820 1.00 98.56 79 ALA A O 1
ATOM 623 N N . ASN A 1 80 ? -12.192 3.940 23.209 1.00 98.56 80 ASN A N 1
ATOM 624 C CA . ASN A 1 80 ? -13.482 4.270 23.814 1.00 98.56 80 ASN A CA 1
ATOM 625 C C . ASN A 1 80 ? -14.606 4.291 22.778 1.00 98.56 80 ASN A C 1
ATOM 627 O O . ASN A 1 80 ? -15.665 3.732 23.042 1.00 98.56 80 ASN A O 1
ATOM 631 N N . TRP A 1 81 ? -14.358 4.866 21.600 1.00 98.56 81 TRP A N 1
ATOM 632 C CA . TRP A 1 81 ? -15.316 4.877 20.497 1.00 98.56 81 TRP A CA 1
ATOM 633 C C . TRP A 1 81 ? -15.699 3.457 20.058 1.00 98.56 81 TRP A C 1
ATOM 635 O O . TRP A 1 81 ? -16.885 3.178 19.907 1.00 98.56 81 TRP A O 1
ATOM 645 N N . VAL A 1 82 ? -14.730 2.536 19.950 1.00 98.56 82 VAL A N 1
ATOM 646 C CA . VAL A 1 82 ? -14.996 1.123 19.611 1.00 98.56 82 VAL A CA 1
ATOM 647 C C . VAL A 1 82 ? -15.940 0.469 20.623 1.00 98.56 82 VAL A C 1
ATOM 649 O O . VAL A 1 82 ? -16.877 -0.209 20.222 1.00 98.56 82 VAL A O 1
ATOM 652 N N . ARG A 1 83 ? -15.748 0.700 21.931 1.00 98.38 83 ARG A N 1
ATOM 653 C CA . ARG A 1 83 ? -16.617 0.131 22.986 1.00 98.38 83 ARG A CA 1
ATOM 654 C C . ARG A 1 83 ? -18.058 0.643 22.947 1.00 98.38 83 ARG A C 1
ATOM 656 O O . ARG A 1 83 ? -18.916 0.043 23.581 1.00 98.38 83 ARG A O 1
ATOM 663 N N . GLN A 1 84 ? -18.299 1.764 22.274 1.00 98.19 84 GLN A N 1
ATOM 664 C CA . GLN A 1 84 ? -19.621 2.374 22.133 1.00 98.19 84 GLN A CA 1
ATOM 665 C C . GLN A 1 84 ? -20.359 1.902 20.874 1.00 98.19 84 GLN A C 1
ATOM 667 O O . GLN A 1 84 ? -21.528 2.238 20.719 1.00 98.19 84 GLN A O 1
ATOM 672 N N . GLN A 1 85 ? -19.698 1.177 19.964 1.00 98.31 85 GLN A N 1
ATOM 673 C CA . GLN A 1 85 ? -20.353 0.677 18.757 1.00 98.31 85 GLN A CA 1
ATOM 674 C C . GLN A 1 85 ? -21.187 -0.562 19.090 1.00 98.31 85 GLN A C 1
ATOM 676 O O . GLN A 1 85 ? -20.678 -1.508 19.689 1.00 98.31 85 GLN A O 1
ATOM 681 N N . GLU A 1 86 ? -22.460 -0.558 18.692 1.00 98.31 86 GLU A N 1
ATOM 682 C CA . GLU A 1 86 ? -23.319 -1.750 18.750 1.00 98.31 86 GLU A CA 1
ATOM 683 C C . GLU A 1 86 ? -23.007 -2.714 17.595 1.00 98.31 86 GLU A C 1
ATOM 685 O O . GLU A 1 86 ? -23.020 -3.933 17.771 1.00 98.31 86 GLU A O 1
ATOM 690 N N . ASP A 1 87 ? -22.669 -2.161 16.426 1.00 98.38 87 ASP A N 1
ATOM 691 C CA . ASP A 1 87 ? -22.312 -2.922 15.233 1.00 98.38 87 ASP A CA 1
ATOM 692 C C . ASP A 1 87 ? -20.899 -3.515 15.322 1.00 98.38 87 ASP A C 1
ATOM 694 O O . ASP A 1 87 ? -19.960 -2.926 15.868 1.00 98.38 87 ASP A O 1
ATOM 698 N N . VAL A 1 88 ? -20.719 -4.678 14.692 1.00 98.44 88 VAL A N 1
ATOM 699 C CA . VAL A 1 88 ? -19.402 -5.303 14.549 1.00 98.44 88 VAL A CA 1
ATOM 700 C C . VAL A 1 88 ? -18.574 -4.528 13.531 1.00 98.44 88 VAL A C 1
ATOM 702 O O . VAL A 1 88 ? -18.872 -4.509 12.336 1.00 98.44 88 VAL A O 1
ATOM 705 N N . LEU A 1 89 ? -17.478 -3.939 13.998 1.00 98.56 89 LEU A N 1
ATOM 706 C CA . LEU A 1 89 ? -16.507 -3.301 13.123 1.00 98.56 89 LEU A CA 1
ATOM 707 C C . LEU A 1 89 ? -15.611 -4.335 12.436 1.00 98.56 89 LEU A C 1
ATOM 709 O O . LEU A 1 89 ? -15.223 -5.342 13.028 1.00 98.56 89 LEU A O 1
ATOM 713 N N . ILE A 1 90 ? -15.226 -4.041 11.195 1.00 98.56 90 ILE A N 1
ATOM 714 C CA . ILE A 1 90 ? -14.392 -4.923 10.372 1.00 98.56 90 ILE A CA 1
ATOM 715 C C . ILE A 1 90 ? -13.038 -4.292 10.045 1.00 98.56 90 ILE A C 1
ATOM 717 O O . ILE A 1 90 ? -12.925 -3.073 9.886 1.00 98.56 90 ILE A O 1
ATOM 721 N N . THR A 1 91 ? -12.031 -5.148 9.883 1.00 98.88 91 THR A N 1
ATOM 722 C CA . THR A 1 91 ? -10.746 -4.812 9.266 1.00 98.88 91 THR A CA 1
ATOM 723 C C . THR A 1 91 ? -10.625 -5.564 7.953 1.00 98.88 91 THR A C 1
ATOM 725 O O . THR A 1 91 ? -10.702 -6.791 7.937 1.00 98.88 91 THR A O 1
ATOM 728 N N . ASP A 1 92 ? -10.416 -4.840 6.856 1.00 98.88 92 ASP A N 1
ATOM 729 C CA . ASP A 1 92 ? -10.131 -5.464 5.563 1.00 98.88 92 ASP A CA 1
ATOM 730 C C . ASP A 1 92 ? -8.652 -5.858 5.476 1.00 98.88 92 ASP A C 1
ATOM 732 O O . ASP A 1 92 ? -7.772 -5.061 5.802 1.00 98.88 92 ASP A O 1
ATOM 736 N N . THR A 1 93 ? -8.376 -7.078 5.017 1.00 98.81 93 THR A N 1
ATOM 737 C CA . THR A 1 93 ? -7.014 -7.627 4.881 1.00 98.81 93 THR A CA 1
ATOM 738 C C . THR A 1 93 ? -6.595 -7.816 3.424 1.00 98.81 93 THR A C 1
ATOM 740 O O . THR A 1 93 ? -5.526 -8.370 3.142 1.00 98.81 93 THR A O 1
ATOM 743 N N . THR A 1 94 ? -7.405 -7.333 2.473 1.00 98.81 94 THR A N 1
ATOM 744 C CA . THR A 1 94 ? -7.210 -7.544 1.032 1.00 98.81 94 THR A CA 1
ATOM 745 C C . THR A 1 94 ? -5.849 -7.032 0.554 1.00 98.81 94 THR A C 1
ATOM 747 O O . THR A 1 94 ? -5.209 -7.654 -0.294 1.00 98.81 94 THR A O 1
ATOM 750 N N . PHE A 1 95 ? -5.355 -5.926 1.118 1.00 98.81 95 PHE A N 1
ATOM 751 C CA . PHE A 1 95 ? -4.060 -5.344 0.748 1.00 98.81 95 PHE A CA 1
ATOM 752 C C . PHE A 1 95 ? -2.848 -5.986 1.444 1.00 98.81 95 PHE A C 1
ATOM 754 O O . PHE A 1 95 ? -1.710 -5.666 1.081 1.00 98.81 95 PHE A O 1
ATOM 761 N N . ARG A 1 96 ? -3.043 -6.923 2.381 1.00 98.69 96 ARG A N 1
ATOM 762 C CA . ARG A 1 96 ? -1.954 -7.568 3.134 1.00 98.69 96 ARG A CA 1
ATOM 763 C C . ARG A 1 96 ? -2.142 -9.078 3.245 1.00 98.69 96 ARG A C 1
ATOM 765 O O . ARG A 1 96 ? -1.567 -9.805 2.438 1.00 98.69 96 ARG A O 1
ATOM 772 N N . ASP A 1 97 ? -2.892 -9.553 4.237 1.00 98.56 97 ASP A N 1
ATOM 773 C CA . ASP A 1 97 ? -2.922 -10.977 4.593 1.00 98.56 97 ASP A CA 1
ATOM 774 C C . ASP A 1 97 ? -3.520 -11.851 3.491 1.00 98.56 97 ASP A C 1
ATOM 776 O O . ASP A 1 97 ? -2.971 -12.901 3.168 1.00 98.56 97 ASP A O 1
ATOM 780 N N . ALA A 1 98 ? -4.586 -11.380 2.835 1.00 98.69 98 ALA A N 1
ATOM 781 C CA . ALA A 1 98 ? -5.307 -12.172 1.841 1.00 98.69 98 ALA A CA 1
ATOM 782 C C . ALA A 1 98 ? -4.384 -12.670 0.715 1.00 98.69 98 ALA A C 1
ATOM 784 O O . ALA A 1 98 ? -4.322 -13.862 0.409 1.00 98.69 98 ALA A O 1
ATOM 785 N N . HIS A 1 99 ? -3.608 -11.764 0.113 1.00 98.56 99 HIS A N 1
ATOM 786 C CA . HIS A 1 99 ? -2.681 -12.131 -0.958 1.00 98.56 99 HIS A CA 1
ATOM 787 C C . HIS A 1 99 ? -1.354 -12.695 -0.443 1.00 98.56 99 HIS A C 1
ATOM 789 O O . HIS A 1 99 ? -0.679 -13.405 -1.189 1.00 98.56 99 HIS A O 1
ATOM 795 N N . GLN A 1 100 ? -0.991 -12.452 0.821 1.00 97.88 100 GLN A N 1
ATOM 796 C CA . GLN A 1 100 ? 0.116 -13.159 1.463 1.00 97.88 100 GLN A CA 1
ATOM 797 C C . GLN A 1 100 ? -0.173 -14.666 1.527 1.00 97.88 100 GLN A C 1
ATOM 799 O O . GLN A 1 100 ? 0.698 -15.456 1.164 1.00 97.88 100 GLN A O 1
ATOM 804 N N . SER A 1 101 ? -1.399 -15.054 1.892 1.00 97.94 101 SER A N 1
ATOM 805 C CA . SER A 1 101 ? -1.832 -16.454 1.934 1.00 97.94 101 SER A CA 1
ATOM 806 C C . SER A 1 101 ? -2.064 -17.058 0.547 1.00 97.94 101 SER A C 1
ATOM 808 O O . SER A 1 101 ? -1.648 -18.185 0.298 1.00 97.94 101 SER A O 1
ATOM 810 N N . LEU A 1 102 ? -2.726 -16.330 -0.360 1.00 98.44 102 LEU A N 1
ATOM 811 C CA . LEU A 1 102 ? -3.207 -16.900 -1.628 1.00 98.44 102 LEU A CA 1
ATOM 812 C C . LEU A 1 102 ? -2.247 -16.722 -2.810 1.00 98.44 102 LEU A C 1
ATOM 814 O O . LEU A 1 102 ? -2.253 -17.527 -3.735 1.00 98.44 102 LEU A O 1
ATOM 818 N N . LEU A 1 103 ? -1.450 -15.652 -2.812 1.00 98.44 103 LEU A N 1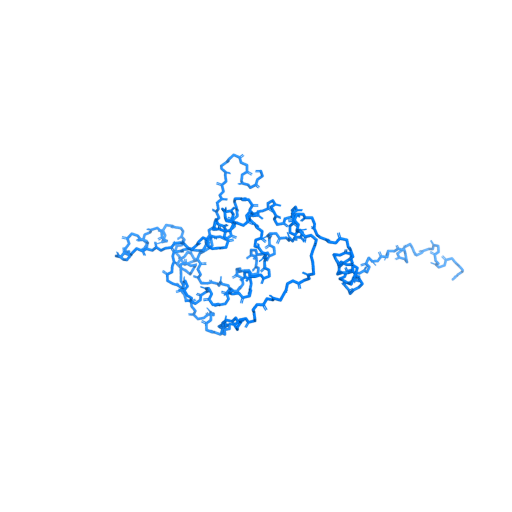
ATOM 819 C CA . LEU A 1 103 ? -0.670 -15.208 -3.975 1.00 98.44 103 LEU A CA 1
ATOM 820 C C . LEU A 1 103 ? 0.797 -14.940 -3.618 1.00 98.44 103 LEU A C 1
ATOM 822 O O . LEU A 1 103 ? 1.454 -14.123 -4.264 1.00 98.44 103 LEU A O 1
ATOM 826 N N . ALA A 1 104 ? 1.307 -15.581 -2.562 1.00 98.12 104 ALA A N 1
ATOM 827 C CA . ALA A 1 104 ? 2.686 -15.437 -2.091 1.00 98.12 104 ALA A CA 1
ATOM 828 C C . ALA A 1 104 ? 3.132 -13.966 -1.941 1.00 98.12 104 ALA A C 1
ATOM 830 O O . ALA A 1 104 ? 4.278 -13.598 -2.219 1.00 98.12 104 ALA A O 1
ATOM 831 N N . THR A 1 105 ? 2.219 -13.099 -1.498 1.00 98.00 105 THR A N 1
ATOM 832 C CA . THR A 1 105 ? 2.461 -11.664 -1.272 1.00 98.00 105 THR A CA 1
ATOM 833 C C . THR A 1 105 ? 2.787 -10.868 -2.551 1.00 98.00 105 THR A C 1
ATOM 835 O O . THR A 1 105 ? 3.431 -9.821 -2.495 1.00 98.00 105 THR A O 1
ATOM 838 N N . ARG A 1 106 ? 2.409 -11.363 -3.740 1.00 98.56 106 ARG A N 1
ATOM 839 C CA . ARG A 1 106 ? 2.840 -10.796 -5.035 1.00 98.56 106 ARG A CA 1
ATOM 840 C C . ARG A 1 106 ? 1.944 -9.691 -5.604 1.00 98.56 106 ARG A C 1
ATOM 842 O O . ARG A 1 106 ? 2.226 -9.205 -6.698 1.00 98.56 106 ARG A O 1
ATOM 849 N N . VAL A 1 107 ? 0.902 -9.252 -4.892 1.00 98.75 107 VAL A N 1
ATOM 850 C CA . VAL A 1 107 ? 0.076 -8.120 -5.352 1.00 98.75 107 VAL A CA 1
ATOM 851 C C . VAL A 1 107 ? 0.891 -6.826 -5.300 1.00 98.75 107 VAL A C 1
ATOM 853 O O . VAL A 1 107 ? 1.525 -6.496 -4.291 1.00 98.75 107 VAL A O 1
ATOM 856 N N . ARG A 1 108 ? 0.889 -6.092 -6.417 1.00 98.81 108 ARG A N 1
ATOM 857 C CA . ARG A 1 108 ? 1.739 -4.915 -6.632 1.00 98.81 108 ARG A CA 1
ATOM 858 C C . ARG A 1 108 ? 1.049 -3.635 -6.192 1.00 98.81 108 ARG A C 1
ATOM 860 O O . ARG A 1 108 ? -0.175 -3.509 -6.240 1.00 98.81 108 ARG A O 1
ATOM 867 N N . THR A 1 109 ? 1.854 -2.620 -5.886 1.00 98.81 109 THR A N 1
ATOM 868 C CA . THR A 1 109 ? 1.367 -1.272 -5.547 1.00 98.81 109 THR A CA 1
ATOM 869 C C . THR A 1 109 ? 0.466 -0.698 -6.639 1.00 98.81 109 THR A C 1
ATOM 871 O O . THR A 1 109 ? -0.516 -0.017 -6.346 1.00 98.81 109 THR A O 1
ATOM 874 N N . LYS A 1 110 ? 0.760 -0.997 -7.911 1.00 98.56 110 LYS A N 1
ATOM 875 C CA . LYS A 1 110 ? -0.048 -0.552 -9.054 1.00 98.56 110 LYS A CA 1
ATOM 876 C C . LYS A 1 110 ? -1.514 -0.982 -8.935 1.00 98.56 110 LYS A C 1
ATOM 878 O O . LYS A 1 110 ? -2.394 -0.158 -9.182 1.00 98.56 110 LYS A O 1
ATOM 883 N N . ASP A 1 111 ? -1.765 -2.224 -8.540 1.00 98.38 111 ASP A N 1
ATOM 884 C CA . ASP A 1 111 ? -3.111 -2.797 -8.486 1.00 98.38 111 ASP A CA 1
ATOM 885 C C . ASP A 1 111 ? -3.890 -2.261 -7.281 1.00 98.38 111 ASP A C 1
ATOM 887 O O . ASP A 1 111 ? -5.033 -1.829 -7.424 1.00 98.38 111 ASP A O 1
ATOM 891 N N . MET A 1 112 ? -3.228 -2.147 -6.126 1.00 98.69 112 MET A N 1
ATOM 892 C CA . MET A 1 112 ? -3.804 -1.520 -4.929 1.00 98.69 112 MET A CA 1
ATOM 893 C C . MET A 1 112 ? -4.187 -0.056 -5.197 1.00 98.69 112 MET A C 1
ATOM 895 O O . MET A 1 112 ? -5.297 0.381 -4.893 1.00 98.69 112 MET A O 1
ATOM 899 N N . MET A 1 113 ? -3.301 0.707 -5.846 1.00 98.56 113 MET A N 1
ATOM 900 C CA . MET A 1 113 ? -3.549 2.115 -6.169 1.00 98.56 113 MET A CA 1
ATOM 901 C C . MET A 1 113 ? -4.679 2.317 -7.176 1.00 98.56 113 MET A C 1
ATOM 903 O O . MET A 1 113 ? -5.347 3.350 -7.138 1.00 98.56 113 MET A O 1
ATOM 907 N N . ASN A 1 114 ? -4.904 1.359 -8.077 1.00 97.94 114 ASN A N 1
ATOM 908 C CA . ASN A 1 114 ? -5.994 1.450 -9.040 1.00 97.94 114 ASN A CA 1
ATOM 909 C C . ASN A 1 114 ? -7.365 1.464 -8.337 1.00 97.94 114 ASN A C 1
ATOM 911 O O . ASN A 1 114 ? -8.249 2.196 -8.782 1.00 97.94 114 ASN A O 1
ATOM 915 N N . ILE A 1 115 ? -7.529 0.716 -7.237 1.00 98.31 115 ILE A N 1
ATOM 916 C CA . ILE A 1 115 ? -8.808 0.591 -6.517 1.00 98.31 115 ILE A CA 1
ATOM 917 C C . ILE A 1 115 ? -8.904 1.448 -5.244 1.00 98.31 115 ILE A C 1
ATOM 919 O O . ILE A 1 115 ? -10.006 1.677 -4.752 1.00 98.31 115 ILE A O 1
ATOM 923 N N . ALA A 1 116 ? -7.791 2.013 -4.762 1.00 98.50 116 ALA A N 1
ATOM 924 C CA . ALA A 1 116 ? -7.711 2.766 -3.506 1.00 98.50 116 ALA A CA 1
ATOM 925 C C . ALA A 1 116 ? -8.818 3.826 -3.321 1.00 98.50 116 ALA A C 1
ATOM 927 O O . ALA A 1 116 ? -9.415 3.913 -2.251 1.00 98.50 116 ALA A O 1
ATOM 928 N N . SER A 1 117 ? -9.149 4.591 -4.370 1.00 98.06 117 SER A N 1
ATOM 929 C CA . SER A 1 117 ? -10.215 5.610 -4.299 1.00 98.06 117 SER A CA 1
ATOM 930 C C . SER A 1 117 ? -11.594 5.023 -3.973 1.00 98.06 117 SER A C 1
ATOM 932 O O . SER A 1 117 ? -12.376 5.635 -3.250 1.00 98.06 117 SER A O 1
ATOM 934 N N . LYS A 1 118 ? -11.891 3.824 -4.487 1.00 98.44 118 LYS A N 1
ATOM 935 C CA . LYS A 1 118 ? -13.139 3.117 -4.208 1.00 98.44 118 LYS A CA 1
ATOM 936 C C . LYS A 1 118 ? -13.087 2.444 -2.842 1.00 98.44 118 LYS A C 1
ATOM 938 O O . LYS A 1 118 ? -14.069 2.515 -2.114 1.00 98.44 118 LYS A O 1
ATOM 943 N N . THR A 1 119 ? -11.945 1.868 -2.471 1.00 98.62 119 THR A N 1
ATOM 944 C CA . THR A 1 119 ? -11.705 1.301 -1.136 1.00 98.62 119 THR A CA 1
ATOM 945 C C . THR A 1 119 ? -11.970 2.332 -0.035 1.00 98.62 119 THR A C 1
ATOM 947 O O . THR A 1 119 ? -12.660 2.016 0.928 1.00 98.62 119 THR A O 1
ATOM 950 N N . ALA A 1 120 ? -11.512 3.579 -0.208 1.00 98.56 120 ALA A N 1
ATOM 951 C CA . ALA A 1 120 ? -11.759 4.671 0.738 1.00 98.56 120 ALA A CA 1
ATOM 952 C C . ALA A 1 120 ? -13.252 4.941 0.985 1.00 98.56 120 ALA A C 1
ATOM 954 O O . ALA A 1 120 ? -13.646 5.251 2.107 1.00 98.56 120 ALA A O 1
ATOM 955 N N . GLU A 1 121 ? -14.075 4.831 -0.062 1.00 98.44 121 GLU A N 1
ATOM 956 C CA . GLU A 1 121 ? -15.524 5.013 0.027 1.00 98.44 121 GLU A CA 1
ATOM 957 C C . GLU A 1 121 ? -16.225 3.786 0.620 1.00 98.44 121 GLU A C 1
ATOM 959 O O . GLU A 1 121 ? -17.115 3.948 1.447 1.00 98.44 121 GLU A O 1
ATOM 964 N N . VAL A 1 122 ? -15.848 2.578 0.190 1.00 98.50 122 VAL A N 1
ATOM 965 C CA . VAL A 1 122 ? -16.489 1.324 0.621 1.00 98.50 122 VAL A CA 1
ATOM 966 C C . VAL A 1 122 ? -16.254 1.071 2.107 1.00 98.50 122 VAL A C 1
ATOM 968 O O . VAL A 1 122 ? -17.197 0.768 2.826 1.00 98.50 122 VAL A O 1
ATOM 971 N N . PHE A 1 123 ? -15.020 1.250 2.578 1.00 98.56 123 PHE A N 1
ATOM 972 C CA . PHE A 1 123 ? -14.633 0.980 3.965 1.00 98.56 123 PHE A CA 1
ATOM 973 C C . PHE A 1 123 ? -14.631 2.238 4.840 1.00 98.56 123 PHE A C 1
ATOM 975 O O . PHE A 1 123 ? -13.930 2.296 5.848 1.00 98.56 123 PHE A O 1
ATOM 982 N N . LYS A 1 124 ? -15.396 3.270 4.461 1.00 98.31 124 LYS A N 1
ATOM 983 C CA . LYS A 1 124 ? -15.419 4.557 5.173 1.00 98.31 124 LYS A CA 1
ATOM 984 C C . LYS A 1 124 ? -15.811 4.433 6.657 1.00 98.31 124 LYS A C 1
ATOM 986 O O . LYS A 1 124 ? -15.316 5.223 7.454 1.00 98.31 124 LYS A O 1
ATOM 991 N N . ASP A 1 125 ? -16.626 3.428 6.992 1.00 98.12 125 ASP A N 1
ATOM 992 C CA . ASP A 1 125 ? -17.148 3.155 8.341 1.00 98.12 125 ASP A CA 1
ATOM 993 C C . ASP A 1 125 ? -16.457 1.941 9.004 1.00 98.12 125 ASP A C 1
ATOM 995 O O . ASP A 1 125 ? -16.845 1.491 10.078 1.00 98.12 125 ASP A O 1
ATOM 999 N N . SER A 1 126 ? -15.435 1.369 8.361 1.00 98.25 126 SER A N 1
ATOM 1000 C CA . SER A 1 126 ? -14.697 0.214 8.882 1.00 98.25 126 SER A CA 1
ATOM 1001 C C . SER A 1 126 ? -13.626 0.625 9.887 1.00 98.25 126 SER A C 1
ATOM 1003 O O . SER A 1 126 ? -13.169 1.770 9.905 1.00 98.25 126 SER A O 1
ATOM 1005 N N . PHE A 1 127 ? -13.184 -0.325 10.715 1.00 98.81 127 PHE A N 1
ATOM 1006 C CA . PHE A 1 127 ? -12.180 -0.046 11.736 1.00 98.81 127 PHE A CA 1
ATOM 1007 C C . PHE A 1 127 ? -10.846 0.349 11.103 1.00 98.81 127 PHE A C 1
ATOM 1009 O O . PHE A 1 127 ? -10.349 1.454 11.333 1.00 98.81 127 PHE A O 1
ATOM 1016 N N . SER A 1 128 ? -10.280 -0.537 10.284 1.00 98.94 128 SER A N 1
ATOM 1017 C CA . SER A 1 128 ? -8.975 -0.339 9.659 1.00 98.94 128 SER A CA 1
ATOM 1018 C C . SER A 1 128 ? -8.850 -1.075 8.323 1.00 98.94 128 SER A C 1
ATOM 1020 O O . SER A 1 128 ? -9.619 -1.979 8.004 1.00 98.94 128 SER A O 1
ATOM 1022 N N . LEU A 1 129 ? -7.846 -0.683 7.541 1.00 98.94 129 LEU A N 1
ATOM 1023 C CA . LEU A 1 129 ? -7.329 -1.464 6.424 1.00 98.94 129 LEU A CA 1
ATOM 1024 C C . LEU A 1 129 ? -5.973 -2.023 6.835 1.00 98.94 129 LEU A C 1
ATOM 1026 O O . LEU A 1 129 ? -5.053 -1.257 7.135 1.00 98.94 129 LEU A O 1
ATOM 1030 N N . GLU A 1 130 ? -5.830 -3.339 6.835 1.00 98.88 130 GLU A N 1
ATOM 1031 C CA . GLU A 1 130 ? -4.539 -3.977 7.005 1.00 98.88 130 GLU A CA 1
ATOM 1032 C C . GLU A 1 130 ? -3.821 -4.058 5.655 1.00 98.88 130 GLU A C 1
ATOM 1034 O O . GLU A 1 130 ? -4.247 -4.736 4.720 1.00 98.88 130 GLU A O 1
ATOM 1039 N N . MET A 1 131 ? -2.726 -3.310 5.544 1.00 98.69 131 MET A N 1
ATOM 1040 C CA . MET A 1 131 ? -2.111 -2.986 4.252 1.00 98.69 131 MET A CA 1
ATOM 1041 C C . MET A 1 131 ? -0.578 -2.976 4.286 1.00 98.69 131 MET A C 1
ATOM 1043 O O . MET A 1 131 ? 0.057 -2.630 3.287 1.00 98.69 131 MET A O 1
ATOM 1047 N N . TRP A 1 132 ? 0.023 -3.356 5.420 1.00 98.69 132 TRP A N 1
ATOM 1048 C CA . TRP A 1 132 ? 1.472 -3.325 5.609 1.00 98.69 132 TRP A CA 1
ATOM 1049 C C . TRP A 1 132 ? 1.973 -4.325 6.659 1.00 98.69 132 TRP A C 1
ATOM 1051 O O . TRP A 1 132 ? 1.197 -4.924 7.403 1.00 98.69 132 TRP A O 1
ATOM 1061 N N . GLY A 1 133 ? 3.295 -4.472 6.749 1.00 98.06 133 GLY A N 1
ATOM 1062 C CA . GLY A 1 133 ? 3.928 -5.438 7.646 1.00 98.06 133 GLY A CA 1
ATOM 1063 C C . GLY A 1 133 ? 3.81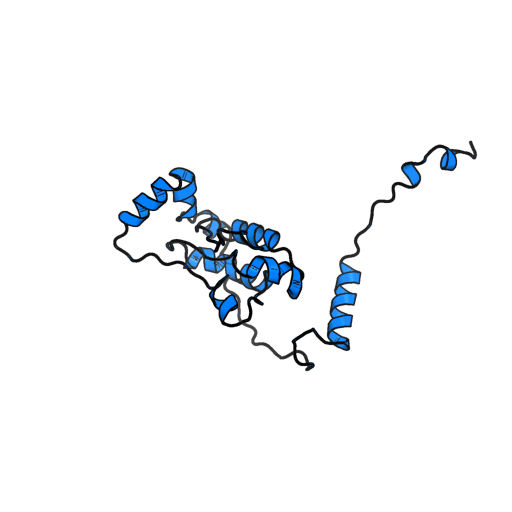0 -6.881 7.151 1.00 98.06 133 GLY A C 1
ATOM 1064 O O . GLY A 1 133 ? 3.533 -7.138 5.977 1.00 98.06 133 GLY A O 1
ATOM 1065 N N . GLY A 1 134 ? 4.071 -7.844 8.033 1.00 96.31 134 GLY A N 1
ATOM 1066 C CA . GLY A 1 134 ? 4.228 -9.239 7.612 1.00 96.31 134 GLY A CA 1
ATOM 1067 C C . GLY A 1 134 ? 5.288 -9.374 6.508 1.00 96.31 134 GLY A C 1
ATOM 1068 O O . GLY A 1 134 ? 6.327 -8.718 6.555 1.00 96.31 134 GLY A O 1
ATOM 1069 N N . ALA A 1 135 ? 5.013 -10.184 5.484 1.00 97.38 135 ALA A N 1
ATOM 1070 C CA . ALA A 1 135 ? 5.966 -10.416 4.397 1.00 97.38 135 ALA A CA 1
ATOM 1071 C C . ALA A 1 135 ? 6.015 -9.282 3.354 1.00 97.38 135 ALA A C 1
ATOM 1073 O O . ALA A 1 135 ? 6.869 -9.308 2.468 1.00 97.38 135 ALA A O 1
ATOM 1074 N N . THR A 1 136 ? 5.116 -8.285 3.407 1.00 97.44 136 THR A N 1
ATOM 1075 C CA . THR A 1 136 ? 5.013 -7.293 2.321 1.00 97.44 136 THR A CA 1
ATOM 1076 C C . THR A 1 136 ? 6.255 -6.422 2.193 1.00 97.44 136 THR A C 1
ATOM 1078 O O . THR A 1 136 ? 6.558 -5.982 1.088 1.00 97.44 136 THR A O 1
ATOM 1081 N N . PHE A 1 137 ? 6.951 -6.156 3.303 1.00 97.56 137 PHE A N 1
ATOM 1082 C CA . PHE A 1 137 ? 8.134 -5.295 3.315 1.00 97.56 137 PHE A CA 1
ATOM 1083 C C . PHE A 1 137 ? 9.288 -5.931 2.531 1.00 97.56 137 PHE A C 1
ATOM 1085 O O . PHE A 1 137 ? 9.761 -5.357 1.550 1.00 97.56 137 PHE A O 1
ATOM 1092 N N . ASP A 1 138 ? 9.664 -7.155 2.909 1.00 97.25 138 ASP A N 1
ATOM 1093 C CA . ASP A 1 138 ? 10.701 -7.935 2.233 1.00 97.25 138 ASP A CA 1
ATOM 1094 C C . ASP A 1 138 ? 10.329 -8.223 0.771 1.00 97.25 138 ASP A C 1
ATOM 1096 O O . ASP A 1 138 ? 11.100 -7.955 -0.151 1.00 97.25 138 ASP A O 1
ATOM 1100 N N . VAL A 1 139 ? 9.097 -8.686 0.531 1.00 98.19 139 VAL A N 1
ATOM 1101 C CA . VAL A 1 139 ? 8.669 -9.103 -0.807 1.00 98.19 139 VAL A CA 1
ATOM 1102 C C . VAL A 1 139 ? 8.623 -7.946 -1.803 1.00 98.19 139 VAL A C 1
ATOM 1104 O O . VAL A 1 139 ? 8.982 -8.137 -2.972 1.00 98.19 139 VAL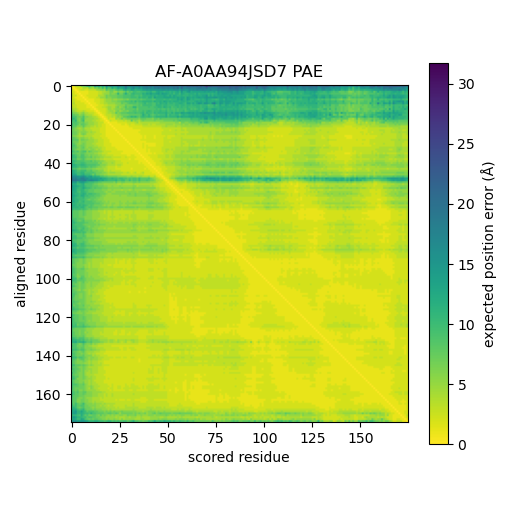 A O 1
ATOM 1107 N N . ALA A 1 140 ? 8.207 -6.754 -1.364 1.00 98.44 140 ALA A N 1
ATOM 1108 C CA . ALA A 1 140 ? 8.182 -5.570 -2.216 1.00 98.44 140 ALA A CA 1
ATOM 1109 C C . ALA A 1 140 ? 9.583 -5.244 -2.757 1.00 98.44 140 ALA A C 1
ATOM 1111 O O . ALA A 1 140 ? 9.760 -5.131 -3.974 1.00 98.44 140 ALA A O 1
ATOM 1112 N N . TYR A 1 141 ? 10.588 -5.198 -1.878 1.00 98.25 141 TYR A N 1
ATOM 1113 C CA . TYR A 1 141 ? 11.969 -4.941 -2.281 1.00 98.25 141 TYR A CA 1
ATOM 1114 C C . TYR A 1 141 ? 12.573 -6.098 -3.080 1.00 98.25 141 TYR A C 1
ATOM 1116 O O . TYR A 1 141 ? 13.146 -5.887 -4.154 1.00 98.25 141 TYR A O 1
ATOM 1124 N N . ASN A 1 142 ? 12.437 -7.329 -2.588 1.00 97.50 142 ASN A N 1
ATOM 1125 C CA . ASN A 1 142 ? 13.186 -8.462 -3.119 1.00 97.50 142 ASN A CA 1
ATOM 1126 C C . ASN A 1 142 ? 12.622 -8.993 -4.431 1.00 97.50 142 ASN A C 1
ATOM 1128 O O . ASN A 1 142 ? 13.390 -9.240 -5.364 1.00 97.50 142 ASN A O 1
ATOM 1132 N N . PHE A 1 143 ? 11.302 -9.142 -4.533 1.00 97.69 143 PHE A N 1
ATOM 1133 C CA . PHE A 1 143 ? 10.674 -9.794 -5.684 1.00 97.69 143 PHE A CA 1
ATOM 1134 C C . PHE A 1 143 ? 9.976 -8.813 -6.614 1.00 97.69 143 PHE A C 1
ATOM 1136 O O . PHE A 1 143 ? 10.081 -8.953 -7.830 1.00 97.69 143 PHE A O 1
ATOM 1143 N N . LEU A 1 144 ? 9.275 -7.821 -6.061 1.00 98.06 144 LEU A N 1
ATOM 1144 C CA . LEU A 1 144 ? 8.504 -6.873 -6.869 1.00 98.06 144 LEU A CA 1
ATOM 1145 C C . LEU A 1 144 ? 9.344 -5.691 -7.371 1.00 98.06 144 LEU A C 1
ATOM 1147 O O . LEU A 1 144 ? 8.912 -4.995 -8.289 1.00 98.06 144 LEU A O 1
ATOM 1151 N N . LYS A 1 145 ? 10.544 -5.500 -6.804 1.00 98.25 145 LYS A N 1
ATOM 1152 C CA . LYS A 1 145 ? 11.471 -4.403 -7.120 1.00 98.25 145 LYS A CA 1
ATOM 1153 C C . LYS A 1 145 ? 10.809 -3.026 -6.985 1.00 98.25 145 LYS A C 1
ATOM 1155 O O . LYS A 1 145 ? 11.052 -2.128 -7.786 1.00 98.25 145 LYS A O 1
ATOM 1160 N N . GLU A 1 146 ? 9.971 -2.867 -5.964 1.00 98.38 146 GLU A N 1
ATOM 1161 C CA . GLU A 1 146 ? 9.285 -1.614 -5.640 1.00 98.38 146 GLU A CA 1
ATOM 1162 C C . GLU A 1 146 ? 9.459 -1.256 -4.160 1.00 98.38 146 GLU A C 1
ATOM 1164 O O . GLU A 1 146 ? 9.709 -2.115 -3.317 1.00 98.38 146 GLU A O 1
ATOM 1169 N N . ASN A 1 147 ? 9.341 0.033 -3.842 1.00 98.56 147 ASN A N 1
ATOM 1170 C CA . ASN A 1 147 ? 9.540 0.529 -2.488 1.00 98.56 147 ASN A CA 1
ATOM 1171 C C . ASN A 1 147 ? 8.243 0.378 -1.652 1.00 98.56 147 ASN A C 1
ATOM 1173 O O . ASN A 1 147 ? 7.244 1.036 -1.967 1.00 98.56 147 ASN A O 1
ATOM 1177 N N . PRO A 1 148 ? 8.225 -0.425 -0.567 1.00 98.50 148 PRO A N 1
ATOM 1178 C CA . PRO A 1 148 ? 7.055 -0.563 0.300 1.00 98.50 148 PRO A CA 1
ATOM 1179 C C . PRO A 1 148 ? 6.674 0.743 1.015 1.00 98.50 148 PRO A C 1
ATOM 1181 O O . PRO A 1 148 ? 5.502 0.914 1.357 1.00 98.50 148 PRO A O 1
ATOM 1184 N N . TRP A 1 149 ? 7.609 1.678 1.212 1.00 98.69 149 TRP A N 1
ATOM 1185 C CA . TRP A 1 149 ? 7.317 3.010 1.752 1.00 98.69 149 TRP A CA 1
ATOM 1186 C C . TRP A 1 149 ? 6.512 3.853 0.764 1.00 98.69 149 TRP A C 1
ATOM 1188 O O . TRP A 1 149 ? 5.509 4.451 1.143 1.00 98.69 149 TRP A O 1
ATOM 1198 N N . GLU A 1 150 ? 6.863 3.813 -0.526 1.00 98.62 150 GLU A N 1
ATOM 1199 C CA . GLU A 1 150 ? 6.099 4.513 -1.566 1.00 98.62 150 GLU A CA 1
ATOM 1200 C C . GLU A 1 150 ? 4.664 3.967 -1.645 1.00 98.62 150 GLU A C 1
ATOM 1202 O O . GLU A 1 150 ? 3.704 4.727 -1.791 1.00 98.62 150 GLU A O 1
ATOM 1207 N N . ARG A 1 151 ? 4.491 2.646 -1.487 1.00 98.81 151 ARG A N 1
ATOM 1208 C CA . ARG A 1 151 ? 3.164 2.021 -1.380 1.00 98.81 151 ARG A CA 1
ATOM 1209 C C . ARG A 1 151 ? 2.357 2.626 -0.231 1.00 98.81 151 ARG A C 1
ATOM 1211 O O . ARG A 1 151 ? 1.212 3.025 -0.446 1.00 98.81 151 ARG A O 1
ATOM 1218 N N . LEU A 1 152 ? 2.950 2.697 0.961 1.00 98.81 152 LEU A N 1
ATOM 1219 C CA . LEU A 1 152 ? 2.316 3.244 2.160 1.00 98.81 152 LEU A CA 1
ATOM 1220 C C . LEU A 1 152 ? 1.907 4.709 1.960 1.00 98.81 152 LEU A C 1
ATOM 1222 O O . LEU A 1 152 ? 0.744 5.052 2.166 1.00 98.81 152 LEU A O 1
ATOM 1226 N N . GLU A 1 153 ? 2.827 5.557 1.505 1.00 98.81 153 GLU A N 1
ATOM 1227 C CA . GLU A 1 153 ? 2.592 6.991 1.298 1.00 98.81 153 GLU A CA 1
ATOM 1228 C C . GLU A 1 153 ? 1.509 7.256 0.248 1.00 98.81 153 GLU A C 1
ATOM 1230 O O . GLU A 1 153 ? 0.592 8.058 0.457 1.00 98.81 153 GLU A O 1
ATOM 1235 N N . ARG A 1 154 ? 1.569 6.545 -0.884 1.00 98.75 154 ARG A N 1
ATOM 1236 C CA . ARG A 1 154 ? 0.594 6.706 -1.968 1.00 98.75 154 ARG A CA 1
ATOM 1237 C C . ARG A 1 154 ? -0.794 6.244 -1.549 1.00 98.75 154 ARG A C 1
ATOM 1239 O O . ARG A 1 154 ? -1.765 6.952 -1.828 1.00 98.75 154 ARG A O 1
ATOM 1246 N N . LEU A 1 155 ? -0.896 5.110 -0.853 1.00 98.75 155 LEU A N 1
ATOM 1247 C CA . LEU A 1 155 ? -2.167 4.647 -0.298 1.00 98.75 155 LEU A CA 1
ATOM 1248 C C . LEU A 1 155 ? -2.690 5.618 0.758 1.00 98.75 155 LEU A C 1
ATOM 1250 O O . LEU A 1 155 ? -3.876 5.934 0.741 1.00 98.75 155 LEU A O 1
ATOM 1254 N N . ARG A 1 156 ? -1.823 6.157 1.624 1.00 98.69 156 ARG A N 1
ATOM 1255 C CA . ARG A 1 156 ? -2.228 7.109 2.665 1.00 98.69 156 ARG A CA 1
ATOM 1256 C C . ARG A 1 156 ? -2.819 8.383 2.075 1.00 98.69 156 ARG A C 1
ATOM 1258 O O . ARG A 1 156 ? -3.797 8.897 2.614 1.00 98.69 156 ARG A O 1
ATOM 1265 N N . LYS A 1 157 ? -2.254 8.866 0.965 1.00 98.31 157 LYS A N 1
ATOM 1266 C CA . LYS A 1 157 ? -2.777 10.020 0.222 1.00 98.31 157 LYS A CA 1
ATOM 1267 C C . LYS A 1 157 ? -4.118 9.717 -0.452 1.00 98.31 157 LYS A C 1
ATOM 1269 O O . LYS A 1 157 ? -4.989 10.580 -0.489 1.00 98.31 157 LYS A O 1
ATOM 1274 N N . ALA A 1 158 ? -4.282 8.513 -0.999 1.00 98.31 158 ALA A N 1
ATOM 1275 C CA . ALA A 1 158 ? -5.500 8.115 -1.706 1.00 98.31 158 ALA A CA 1
ATOM 1276 C C . ALA A 1 158 ? -6.662 7.743 -0.769 1.00 98.31 158 ALA A C 1
ATOM 1278 O O . ALA A 1 158 ? -7.821 7.908 -1.141 1.00 98.31 158 ALA A O 1
ATOM 1279 N N . ILE A 1 159 ? -6.355 7.253 0.431 1.00 98.69 159 ILE A N 1
ATOM 1280 C CA . ILE A 1 159 ? -7.314 6.819 1.445 1.00 98.69 159 ILE A CA 1
ATOM 1281 C C . ILE A 1 159 ? -6.999 7.617 2.709 1.00 98.69 159 ILE A C 1
ATOM 1283 O O . ILE A 1 159 ? -6.184 7.153 3.493 1.00 98.69 159 ILE A O 1
ATOM 1287 N N . PRO A 1 160 ? -7.552 8.821 2.926 1.00 98.50 160 PRO A N 1
ATOM 1288 C CA . PRO A 1 160 ? -7.220 9.677 4.072 1.00 98.50 160 PRO A CA 1
ATOM 1289 C C . PRO A 1 160 ? -8.135 9.477 5.297 1.00 98.50 160 PRO A C 1
ATOM 1291 O O . PRO A 1 160 ? -7.865 10.033 6.356 1.00 98.50 160 PRO A O 1
ATOM 1294 N N . ASN A 1 161 ? -9.203 8.688 5.175 1.00 98.69 161 ASN A N 1
ATOM 1295 C CA . ASN A 1 161 ? -10.292 8.621 6.159 1.00 98.69 161 ASN A CA 1
ATOM 1296 C C . ASN A 1 161 ? -10.266 7.390 7.087 1.00 98.69 161 ASN A C 1
ATOM 1298 O O . ASN A 1 161 ? -10.819 7.436 8.182 1.00 98.69 161 ASN A O 1
ATOM 1302 N N . VAL A 1 162 ? -9.606 6.299 6.687 1.00 98.75 162 VAL A N 1
ATOM 1303 C CA . VAL A 1 162 ? -9.586 5.031 7.449 1.00 98.75 162 VAL A CA 1
ATOM 1304 C C . VAL A 1 162 ? -8.229 4.822 8.129 1.00 98.75 162 VAL A C 1
ATOM 1306 O O . VAL A 1 162 ? -7.185 5.255 7.611 1.00 98.75 162 VAL A O 1
ATOM 1309 N N . LEU A 1 163 ? -8.219 4.172 9.296 1.00 98.94 163 LEU A N 1
ATOM 1310 C CA . LEU A 1 163 ? -6.985 3.718 9.940 1.00 98.94 163 LEU A CA 1
ATOM 1311 C C . LEU A 1 163 ? -6.231 2.728 9.054 1.00 98.94 163 LEU A C 1
ATOM 1313 O O . LEU A 1 163 ? -6.820 1.860 8.415 1.00 98.94 163 LEU A O 1
ATOM 1317 N N . PHE A 1 164 ? -4.907 2.850 9.044 1.00 98.88 164 PHE A N 1
ATOM 1318 C CA . PHE A 1 164 ? -4.030 1.855 8.438 1.00 98.88 164 PHE A CA 1
ATOM 1319 C C . PHE A 1 164 ? -3.434 0.991 9.537 1.00 98.88 164 PHE A C 1
ATOM 1321 O O . PHE A 1 164 ? -2.936 1.510 10.535 1.00 98.88 164 PHE A O 1
ATOM 1328 N N . GLN A 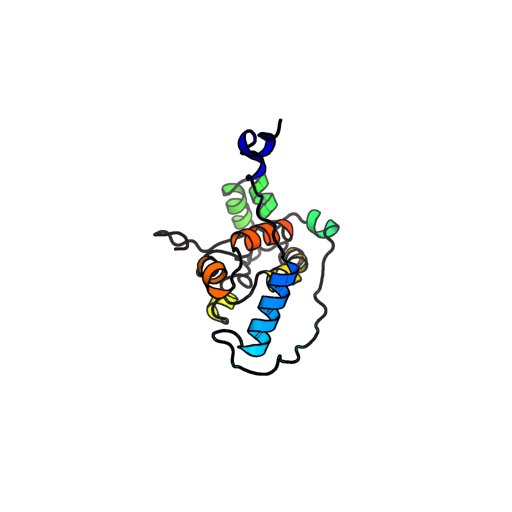1 165 ? -3.498 -0.317 9.334 1.00 98.88 165 GLN A N 1
ATOM 1329 C CA . GLN A 1 165 ? -2.997 -1.328 10.247 1.00 98.88 165 GLN A CA 1
ATOM 1330 C C . GLN A 1 165 ? -1.851 -2.098 9.594 1.00 98.88 165 GLN A C 1
ATOM 1332 O O . GLN A 1 165 ? -1.847 -2.341 8.382 1.00 98.88 165 GLN A O 1
ATOM 1337 N N . MET A 1 166 ? -0.887 -2.501 10.420 1.00 98.75 166 MET A N 1
ATOM 1338 C CA . MET A 1 166 ? 0.186 -3.399 10.019 1.00 98.75 166 MET A CA 1
ATOM 1339 C C . MET A 1 166 ? 0.369 -4.532 11.023 1.00 98.75 166 MET A C 1
ATOM 1341 O O . MET A 1 166 ? 0.134 -4.349 12.218 1.00 98.75 166 MET A O 1
ATOM 1345 N N . LEU A 1 167 ? 0.859 -5.670 10.534 1.00 98.50 167 LEU A N 1
ATOM 1346 C CA . LEU A 1 167 ? 1.367 -6.743 11.381 1.00 98.50 167 LEU A CA 1
ATOM 1347 C C . LEU A 1 167 ? 2.844 -6.486 11.707 1.00 98.50 167 LEU A C 1
ATOM 1349 O O . LEU A 1 167 ? 3.675 -6.412 10.800 1.00 98.50 167 LEU A O 1
ATOM 1353 N N . LEU A 1 168 ? 3.172 -6.387 12.996 1.00 98.25 168 LEU A N 1
ATOM 1354 C CA . LEU A 1 168 ? 4.527 -6.130 13.487 1.00 98.25 168 LEU A CA 1
ATOM 1355 C C . LEU A 1 168 ? 4.981 -7.267 14.408 1.00 98.25 168 LEU A C 1
ATOM 1357 O O . LEU A 1 168 ? 4.331 -7.543 15.417 1.00 98.25 168 LEU A O 1
ATOM 1361 N N . ARG A 1 169 ? 6.103 -7.923 14.091 1.00 97.38 169 ARG A N 1
ATOM 1362 C CA . ARG A 1 169 ? 6.691 -8.933 14.978 1.00 97.38 169 ARG A CA 1
ATOM 1363 C C . ARG A 1 169 ? 7.483 -8.244 16.090 1.00 97.38 169 ARG A C 1
ATOM 1365 O O . ARG A 1 169 ? 8.333 -7.406 15.814 1.00 97.38 169 ARG A O 1
ATOM 1372 N N . ALA A 1 170 ? 7.260 -8.642 17.341 1.00 97.25 170 ALA A N 1
ATOM 1373 C CA . ALA A 1 170 ? 7.915 -8.022 18.497 1.00 97.25 170 ALA A CA 1
ATOM 1374 C C . ALA A 1 170 ? 9.454 -8.114 18.466 1.00 97.25 170 ALA A C 1
ATOM 1376 O O . ALA A 1 170 ? 10.132 -7.190 18.897 1.00 97.25 170 ALA A O 1
ATOM 1377 N N . SER A 1 171 ? 10.010 -9.212 17.948 1.00 95.81 171 SER A N 1
ATOM 1378 C CA . SER A 1 171 ? 11.453 -9.479 17.989 1.00 95.81 171 SER A CA 1
ATOM 1379 C C . SER A 1 171 ? 12.280 -8.641 17.012 1.00 95.81 171 SER A C 1
ATOM 1381 O O . SER A 1 171 ? 13.431 -8.340 17.298 1.00 95.81 171 SER A O 1
ATOM 1383 N N . ASN A 1 172 ? 11.736 -8.328 15.834 1.00 94.69 172 ASN A N 1
ATOM 1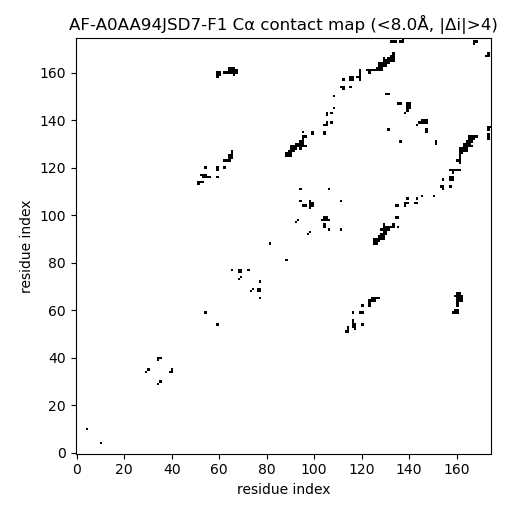384 C CA . ASN A 1 172 ? 12.509 -7.762 14.720 1.00 94.69 172 ASN A CA 1
ATOM 1385 C C . ASN A 1 172 ? 11.675 -6.888 13.767 1.00 94.69 172 ASN A C 1
ATOM 1387 O O . ASN A 1 172 ? 12.109 -6.613 12.650 1.00 94.69 172 ASN A O 1
ATOM 1391 N N . ALA A 1 173 ? 10.487 -6.451 14.191 1.00 96.94 173 ALA A N 1
ATOM 1392 C CA . ALA A 1 173 ? 9.544 -5.671 13.396 1.00 96.94 173 ALA A CA 1
ATOM 1393 C C . ALA A 1 173 ? 9.093 -6.376 12.102 1.00 96.94 173 ALA A C 1
ATOM 1395 O O . ALA A 1 173 ? 8.059 -7.047 12.094 1.00 96.94 173 ALA A O 1
ATOM 1396 N N . VAL A 1 174 ? 9.848 -6.181 11.017 1.00 93.69 174 VAL A N 1
ATOM 1397 C CA . VAL A 1 174 ? 9.559 -6.654 9.651 1.00 93.69 174 VAL A CA 1
ATOM 1398 C C . VAL A 1 174 ? 10.767 -7.326 8.976 1.00 93.69 174 VAL A C 1
ATOM 1400 O O . VAL A 1 174 ? 10.729 -7.541 7.765 1.00 93.69 174 VAL A O 1
ATOM 1403 N N . GLY A 1 175 ? 11.837 -7.601 9.735 1.00 76.56 175 GLY A N 1
ATOM 1404 C CA . GLY A 1 175 ? 13.044 -8.285 9.252 1.00 76.56 175 GLY A CA 1
ATOM 1405 C C . GLY A 1 175 ? 13.078 -9.779 9.535 1.00 76.56 175 GLY A C 1
ATOM 1406 O O . GLY A 1 175 ? 12.030 -10.379 9.877 1.00 76.56 175 GLY A O 1
#

Solvent-accessible surface area (backbone atoms only — not comparable to full-atom values): 10466 Å² total; per-residue (Å²): 121,95,52,56,74,80,76,39,71,69,81,69,68,72,78,87,80,82,64,66,65,63,56,48,51,52,52,52,53,47,37,72,76,74,38,53,94,100,47,84,85,66,78,85,76,89,71,86,88,72,88,74,62,78,51,59,68,74,62,55,76,68,49,77,20,46,29,49,43,36,75,75,48,34,72,69,40,42,56,53,51,58,74,69,50,89,68,87,73,46,67,48,36,72,69,31,58,52,32,41,74,74,50,76,42,64,79,48,62,71,63,55,60,61,40,30,39,37,49,41,64,75,43,34,86,26,53,30,38,30,56,41,39,54,66,44,49,53,37,24,50,75,74,68,71,42,62,50,65,59,43,50,54,54,47,45,70,51,29,70,21,40,28,80,38,63,48,68,46,91,90,57,47,57,115